Protein AF-A0A962HCJ1-F1 (afdb_monomer_lite)

Foldseek 3Di:
DDDDDDDDDDPDDDDPPPPPPVAQQFLDLLSAAEDDDQWDKDKGKLVVHAADVLADQFVVFFQGSKGKHKYAAQAFFKKKKKFPPWPAQKKKWKWADDDRNDTDTQDIFRDDDPDSITMDIGGDHHRTMMMMMIGHGNRMITMTMMIMHGDHDDPPPDD

Sequence (159 aa):
MTRLIHSLMAVLLMALSGATWAQLANDPFAAAITLSGNATQSTGSNVGATSEPGEPVHAGVGGGASVWWQWTASASLVTTIDTFGSNFDTVLAVYTGNTVNALTTIGSNDDAGSGLQSQVRFTAVAGTTYRIAVDGFAAARGNIVLNLLSADPAPVLSS

Radius of gyration: 22.43 Å; chains: 1; bounding box: 64×91×33 Å

Secondary structure (DSSP, 8-state):
------------------------TTSSGGGPEEE-SSEEEEEEE-TT--PPTT---GGGTB-S--EEEEEE-SSS-EEEEE-TT-SS-EEEEEEE-SSTTS-EEEEEES-BTTBS--EEEEE--TTPEEEEEEEEBTT---EEEEEEEEEPPPP----

Structure (mmCIF, N/CA/C/O backbone):
data_AF-A0A962HCJ1-F1
#
_entry.id   AF-A0A962HCJ1-F1
#
loop_
_atom_site.group_PDB
_atom_site.id
_atom_site.type_symbol
_atom_site.label_atom_id
_atom_site.label_alt_id
_atom_site.label_comp_id
_atom_site.label_asym_id
_atom_site.label_entity_id
_atom_site.label_seq_id
_atom_site.pdbx_PDB_ins_code
_atom_site.Cartn_x
_atom_site.Cartn_y
_atom_site.Cartn_z
_atom_site.occupancy
_atom_site.B_iso_or_equiv
_atom_site.auth_seq_id
_atom_site.auth_comp_id
_atom_site.auth_asym_id
_atom_site.auth_atom_id
_atom_site.pdbx_PDB_model_num
ATOM 1 N N . MET A 1 1 ? 46.458 -58.706 12.440 1.00 39.31 1 MET A N 1
ATOM 2 C CA . MET A 1 1 ? 47.209 -58.628 11.170 1.00 39.31 1 MET A CA 1
ATOM 3 C C . MET A 1 1 ? 46.179 -58.594 10.037 1.00 39.31 1 MET A C 1
ATOM 5 O O . MET A 1 1 ? 45.471 -59.574 9.891 1.00 39.31 1 MET A O 1
ATOM 9 N N . THR A 1 2 ? 45.799 -57.393 9.559 1.00 37.53 2 THR A N 1
ATOM 10 C CA . THR A 1 2 ? 46.115 -56.841 8.202 1.00 37.53 2 THR A CA 1
ATOM 11 C C . THR A 1 2 ? 45.367 -57.597 7.075 1.00 37.53 2 THR A C 1
ATOM 13 O O . THR A 1 2 ? 45.588 -58.790 6.965 1.00 37.53 2 THR A O 1
ATOM 16 N N . ARG A 1 3 ? 44.510 -57.067 6.173 1.00 42.56 3 ARG A N 1
ATOM 17 C CA . ARG A 1 3 ? 44.112 -55.735 5.624 1.00 42.56 3 ARG A CA 1
ATOM 18 C C . ARG A 1 3 ? 42.701 -55.888 4.964 1.00 42.56 3 ARG A C 1
ATOM 20 O O . ARG A 1 3 ? 42.412 -56.984 4.507 1.00 42.56 3 ARG A O 1
ATOM 27 N N . LEU A 1 4 ? 41.736 -54.946 5.025 1.00 41.31 4 LEU A N 1
ATOM 28 C CA . LEU A 1 4 ? 41.415 -53.869 4.037 1.00 41.31 4 LEU A CA 1
ATOM 29 C C . LEU A 1 4 ? 41.668 -54.289 2.566 1.00 41.31 4 LEU A C 1
ATOM 31 O O . LEU A 1 4 ? 42.796 -54.674 2.284 1.00 41.31 4 LEU A O 1
ATOM 35 N N . ILE A 1 5 ? 40.703 -54.272 1.616 1.00 44.12 5 ILE A N 1
ATOM 36 C CA . ILE A 1 5 ? 40.187 -53.057 0.936 1.00 44.12 5 ILE A CA 1
ATOM 37 C C . ILE A 1 5 ? 38.935 -53.240 0.009 1.00 44.12 5 ILE A C 1
ATOM 39 O O . ILE A 1 5 ? 38.911 -54.129 -0.832 1.00 44.12 5 ILE A O 1
ATOM 43 N N . HIS A 1 6 ? 37.998 -52.277 0.143 1.00 38.41 6 HIS A N 1
ATOM 44 C CA . HIS A 1 6 ? 37.112 -51.546 -0.809 1.00 38.41 6 HIS A CA 1
ATOM 45 C C . HIS A 1 6 ? 36.035 -52.203 -1.709 1.00 38.41 6 HIS A C 1
ATOM 47 O O . HIS A 1 6 ? 36.334 -52.827 -2.720 1.00 38.41 6 HIS A O 1
ATOM 53 N N . SER A 1 7 ? 34.780 -51.767 -1.512 1.00 44.78 7 SER A N 1
ATOM 54 C CA . SER A 1 7 ? 33.970 -51.238 -2.622 1.00 44.78 7 SER A CA 1
ATOM 55 C C . SER A 1 7 ? 33.168 -50.020 -2.152 1.00 44.78 7 SER A C 1
ATOM 57 O O . SER A 1 7 ? 32.466 -50.064 -1.144 1.00 44.78 7 SER A O 1
ATOM 59 N N . LEU A 1 8 ? 33.372 -48.913 -2.860 1.00 39.59 8 LEU A N 1
ATOM 60 C CA . LEU A 1 8 ? 32.917 -47.561 -2.574 1.00 39.59 8 LEU A CA 1
ATOM 61 C C . LEU A 1 8 ? 31.814 -47.232 -3.587 1.00 39.59 8 LEU A C 1
ATOM 63 O O . LEU A 1 8 ? 32.098 -47.162 -4.779 1.00 39.59 8 LEU A O 1
ATOM 67 N N . MET A 1 9 ? 30.582 -46.993 -3.142 1.00 40.62 9 MET A N 1
ATOM 68 C CA . MET A 1 9 ? 29.608 -46.248 -3.943 1.00 40.62 9 MET A CA 1
ATOM 69 C C . MET A 1 9 ? 29.199 -45.011 -3.157 1.00 40.62 9 MET A C 1
ATOM 71 O O . MET A 1 9 ? 28.402 -45.065 -2.224 1.00 40.62 9 MET A O 1
ATOM 75 N N . ALA A 1 10 ? 29.825 -43.896 -3.522 1.00 39.84 10 ALA A N 1
ATOM 76 C CA . ALA A 1 10 ? 29.431 -42.569 -3.099 1.00 39.84 10 ALA A CA 1
ATOM 77 C C . ALA A 1 10 ? 28.071 -42.239 -3.730 1.00 39.84 10 ALA A C 1
ATOM 79 O O . ALA A 1 10 ? 27.952 -42.176 -4.953 1.00 39.84 10 ALA A O 1
ATOM 80 N N . VAL A 1 11 ? 27.050 -42.017 -2.905 1.00 46.81 11 VAL A N 1
ATOM 81 C CA . VAL A 1 11 ? 25.821 -41.361 -3.355 1.00 46.81 11 VAL A CA 1
ATOM 82 C C . VAL A 1 11 ? 26.096 -39.863 -3.336 1.00 46.81 11 VAL A C 1
ATOM 84 O O . VAL A 1 11 ? 26.033 -39.208 -2.299 1.00 46.81 11 VAL A O 1
ATOM 87 N N . LEU A 1 12 ? 26.466 -39.337 -4.501 1.00 40.19 12 LEU A N 1
ATOM 88 C CA . LEU A 1 12 ? 26.474 -37.909 -4.780 1.00 40.19 12 LEU A CA 1
ATOM 89 C C . LEU A 1 12 ? 25.029 -37.487 -5.061 1.00 40.19 12 LEU A C 1
ATOM 91 O O . LEU A 1 12 ? 24.541 -37.662 -6.175 1.00 40.19 12 LEU A O 1
ATOM 95 N N . LEU A 1 13 ? 24.346 -36.932 -4.061 1.00 52.59 13 LEU A N 1
ATOM 96 C CA . LEU A 1 13 ? 23.161 -36.117 -4.306 1.00 52.59 13 LEU A CA 1
ATOM 97 C C . LEU A 1 13 ? 23.605 -34.656 -4.248 1.00 52.59 13 LEU A C 1
ATOM 99 O O . LEU A 1 13 ? 24.002 -34.159 -3.195 1.00 52.59 13 LEU A O 1
ATOM 103 N N . MET A 1 14 ? 23.613 -34.007 -5.413 1.00 50.22 14 MET A N 1
ATOM 104 C CA . MET A 1 14 ? 23.882 -32.581 -5.563 1.00 50.22 14 MET A CA 1
ATOM 105 C C . MET A 1 14 ? 22.994 -31.790 -4.601 1.00 50.22 14 MET A C 1
ATOM 107 O O . MET A 1 14 ? 21.770 -31.810 -4.721 1.00 50.22 14 MET A O 1
ATOM 111 N N . ALA A 1 15 ? 23.607 -31.041 -3.687 1.00 50.50 15 ALA A N 1
ATOM 112 C CA . ALA A 1 15 ? 22.953 -29.852 -3.179 1.00 50.50 15 ALA A CA 1
ATOM 113 C C . ALA A 1 15 ? 22.757 -28.932 -4.390 1.00 50.50 15 ALA A C 1
ATOM 115 O O . ALA A 1 15 ? 23.733 -28.430 -4.950 1.00 50.50 15 ALA A O 1
ATOM 116 N N . LEU A 1 16 ? 21.512 -28.741 -4.830 1.00 52.41 16 LEU A N 1
ATOM 117 C CA . LEU A 1 16 ? 21.175 -27.552 -5.599 1.00 52.41 16 LEU A CA 1
ATOM 118 C C . LEU A 1 16 ? 21.486 -26.386 -4.667 1.00 52.41 16 LEU A C 1
ATOM 120 O O . LEU A 1 16 ? 20.736 -26.098 -3.738 1.00 52.41 16 LEU A O 1
ATOM 124 N N . SER A 1 17 ? 22.651 -25.779 -4.863 1.00 55.62 17 SER A N 1
ATOM 125 C CA . SER A 1 17 ? 22.996 -24.498 -4.278 1.00 55.62 17 SER A CA 1
ATOM 126 C C . SER A 1 17 ? 22.001 -23.481 -4.830 1.00 55.62 17 SER A C 1
ATOM 128 O O . SER A 1 17 ? 22.240 -22.865 -5.869 1.00 55.62 17 SER A O 1
ATOM 130 N N . GLY A 1 18 ? 20.845 -23.356 -4.182 1.00 53.06 18 GLY A N 1
ATOM 131 C CA . GLY A 1 18 ? 19.975 -22.214 -4.378 1.00 53.06 18 GLY A CA 1
ATOM 132 C C . GLY A 1 18 ? 20.774 -21.008 -3.925 1.00 53.06 18 GLY A C 1
ATOM 133 O O . GLY A 1 18 ? 21.072 -20.882 -2.740 1.00 53.06 18 GLY A O 1
ATOM 134 N N . ALA A 1 19 ? 21.207 -20.175 -4.867 1.00 47.81 19 ALA A N 1
ATOM 135 C CA . ALA A 1 19 ? 21.733 -18.868 -4.534 1.00 47.81 19 ALA A CA 1
ATOM 136 C C . ALA A 1 19 ? 20.676 -18.180 -3.664 1.00 47.81 19 ALA A C 1
ATOM 138 O O . ALA A 1 19 ? 19.593 -17.859 -4.152 1.00 47.81 19 ALA A O 1
ATOM 139 N N . THR A 1 20 ? 20.953 -17.989 -2.374 1.00 45.62 20 THR A N 1
ATOM 140 C CA . THR A 1 20 ? 20.162 -17.085 -1.545 1.00 45.62 20 THR A CA 1
ATOM 141 C C . THR A 1 20 ? 20.537 -15.680 -1.993 1.00 45.62 20 THR A C 1
ATOM 143 O O . THR A 1 20 ? 21.335 -14.999 -1.347 1.00 45.62 20 THR A O 1
ATOM 146 N N . TRP A 1 21 ? 20.020 -15.258 -3.150 1.00 50.41 21 TRP A N 1
ATOM 147 C CA . TRP A 1 21 ? 19.817 -13.839 -3.397 1.00 50.41 21 TRP A CA 1
ATOM 148 C C . TRP A 1 21 ? 19.131 -13.318 -2.141 1.00 50.41 21 TRP A C 1
ATOM 150 O O . TRP A 1 21 ? 18.166 -13.939 -1.691 1.00 50.41 21 TRP A O 1
ATOM 160 N N . ALA A 1 22 ? 19.694 -12.295 -1.499 1.00 51.22 22 ALA A N 1
ATOM 161 C CA . ALA A 1 22 ? 19.055 -11.699 -0.338 1.00 51.22 22 ALA A CA 1
ATOM 162 C C . ALA A 1 22 ? 17.672 -11.247 -0.804 1.00 51.22 22 ALA A C 1
ATOM 164 O O . ALA A 1 22 ? 17.567 -10.268 -1.541 1.00 51.22 22 ALA A O 1
ATOM 165 N N . GLN A 1 23 ? 16.648 -12.037 -0.475 1.00 60.78 23 GLN A N 1
ATOM 166 C CA . GLN A 1 23 ? 15.282 -11.728 -0.839 1.00 60.78 23 GLN A CA 1
ATOM 167 C C . GLN A 1 23 ? 15.014 -10.328 -0.310 1.00 60.78 23 GLN A C 1
ATOM 169 O O . GLN A 1 23 ? 15.370 -10.017 0.834 1.00 60.78 23 GLN A O 1
ATOM 174 N N . LEU A 1 24 ? 14.488 -9.462 -1.174 1.00 77.62 24 LEU A N 1
ATOM 175 C CA . LEU A 1 24 ? 14.167 -8.104 -0.777 1.00 77.62 24 LEU A CA 1
ATOM 176 C C . LEU A 1 24 ? 13.243 -8.216 0.439 1.00 77.62 24 LEU A C 1
ATOM 178 O O . LEU A 1 24 ? 12.300 -9.003 0.422 1.00 77.62 24 LEU A O 1
ATOM 182 N N . ALA A 1 25 ? 13.580 -7.533 1.536 1.00 86.44 25 ALA A N 1
ATOM 183 C CA . ALA A 1 25 ? 13.044 -7.884 2.855 1.00 86.44 25 ALA A CA 1
ATOM 184 C C . ALA A 1 25 ? 11.508 -7.889 2.911 1.00 86.44 25 ALA A C 1
ATOM 186 O O . ALA A 1 25 ? 10.936 -8.591 3.735 1.00 86.44 25 ALA A O 1
ATOM 187 N N . ASN A 1 26 ? 10.866 -7.126 2.027 1.00 96.06 26 ASN A N 1
ATOM 188 C CA . ASN A 1 26 ? 9.425 -6.995 1.914 1.00 96.06 26 ASN A CA 1
ATOM 189 C C . ASN A 1 26 ? 8.856 -7.397 0.545 1.00 96.06 26 ASN A C 1
ATOM 191 O O . ASN A 1 26 ? 7.757 -6.973 0.206 1.00 96.06 26 ASN A O 1
ATOM 195 N N . ASP A 1 27 ? 9.594 -8.184 -0.236 1.00 96.44 27 ASP A N 1
ATOM 196 C CA . ASP A 1 27 ? 9.098 -8.816 -1.463 1.00 96.44 27 ASP A CA 1
ATOM 197 C C . ASP A 1 27 ? 7.975 -9.828 -1.172 1.00 96.44 27 ASP A C 1
ATOM 199 O O . ASP A 1 27 ? 6.872 -9.629 -1.672 1.00 96.44 27 ASP A O 1
ATOM 203 N N . PRO A 1 28 ? 8.145 -10.829 -0.286 1.00 96.38 28 PRO A N 1
ATOM 204 C CA . PRO A 1 28 ? 7.037 -11.714 0.040 1.00 96.38 28 PRO A CA 1
ATOM 205 C C . PRO A 1 28 ? 6.036 -11.007 0.966 1.00 96.38 28 PRO A C 1
ATOM 207 O O . PRO A 1 28 ? 6.411 -10.420 1.985 1.00 96.38 28 PRO A O 1
ATOM 210 N N . PHE A 1 29 ? 4.743 -11.149 0.680 1.00 98.31 29 PHE A N 1
ATOM 211 C CA . PHE A 1 29 ? 3.601 -10.632 1.439 1.00 98.31 29 PHE A CA 1
ATOM 212 C C . PHE A 1 29 ? 3.708 -10.916 2.941 1.00 98.31 29 PHE A C 1
ATOM 214 O O . PHE A 1 29 ? 3.388 -10.071 3.782 1.00 98.31 29 PHE A O 1
ATOM 221 N N . ALA A 1 30 ? 4.183 -12.113 3.298 1.00 97.00 30 ALA A N 1
ATOM 222 C CA . ALA A 1 30 ? 4.357 -12.531 4.687 1.00 97.00 30 ALA A CA 1
ATOM 223 C C . ALA A 1 30 ? 5.459 -11.752 5.432 1.00 97.00 30 ALA A C 1
ATOM 225 O O . ALA A 1 30 ? 5.440 -11.706 6.662 1.00 97.00 30 ALA A O 1
ATOM 226 N N . ALA A 1 31 ? 6.394 -11.133 4.708 1.00 96.38 31 ALA A N 1
ATOM 227 C CA . ALA A 1 31 ? 7.480 -10.318 5.249 1.00 96.38 31 ALA A CA 1
ATOM 228 C C . ALA A 1 31 ? 7.224 -8.805 5.109 1.00 96.38 31 ALA A C 1
ATOM 230 O O . ALA A 1 31 ? 8.151 -8.004 5.229 1.00 96.38 31 ALA A O 1
ATOM 231 N N . ALA A 1 32 ? 5.969 -8.400 4.878 1.00 98.12 32 ALA A N 1
ATOM 232 C CA . ALA A 1 32 ? 5.583 -6.998 4.771 1.00 98.12 32 ALA A CA 1
ATOM 233 C C . ALA A 1 32 ? 6.156 -6.139 5.917 1.00 98.12 32 ALA A C 1
ATOM 235 O O . ALA A 1 32 ? 5.981 -6.451 7.102 1.00 98.12 32 ALA A O 1
ATOM 236 N N . ILE A 1 33 ? 6.796 -5.014 5.577 1.00 98.25 33 ILE A N 1
ATOM 237 C CA . ILE A 1 33 ? 7.345 -4.088 6.578 1.00 98.25 33 ILE A CA 1
ATOM 238 C C . ILE A 1 33 ? 6.202 -3.475 7.386 1.00 98.25 33 ILE A C 1
ATOM 240 O O . ILE A 1 33 ? 5.227 -2.964 6.837 1.00 98.25 33 ILE A O 1
ATOM 244 N N . THR A 1 34 ? 6.331 -3.488 8.712 1.00 98.38 34 THR A N 1
ATOM 245 C CA . THR A 1 34 ? 5.325 -2.895 9.599 1.00 98.38 34 THR A CA 1
ATOM 246 C C . THR A 1 34 ? 5.534 -1.391 9.731 1.00 98.38 34 THR A C 1
ATOM 248 O O . THR A 1 34 ? 6.557 -0.936 10.238 1.00 98.38 34 THR A O 1
ATOM 251 N N . LEU A 1 35 ? 4.531 -0.619 9.324 1.00 98.50 35 LEU A N 1
ATOM 252 C CA . LEU A 1 35 ? 4.441 0.814 9.568 1.00 98.50 35 LEU A CA 1
ATOM 253 C C . LEU A 1 35 ? 3.824 1.072 10.945 1.00 98.50 35 LEU A C 1
ATOM 255 O O . LEU A 1 35 ? 2.868 0.408 11.345 1.00 98.50 35 LEU A O 1
ATOM 259 N N . SER A 1 36 ? 4.355 2.062 11.661 1.00 96.75 36 SER A N 1
ATOM 260 C CA . SER A 1 36 ? 3.886 2.448 12.997 1.00 96.75 36 SER A CA 1
ATOM 261 C C . SER A 1 36 ? 3.499 3.922 13.049 1.00 96.75 36 SER A C 1
ATOM 263 O O . SER A 1 36 ? 4.126 4.758 12.401 1.00 96.75 36 SER A O 1
ATOM 265 N N . GLY A 1 37 ? 2.494 4.234 13.868 1.00 96.31 37 GLY A N 1
ATOM 266 C CA . GLY A 1 37 ? 1.979 5.590 14.043 1.00 96.31 37 GLY A CA 1
ATOM 267 C C . GLY A 1 37 ? 0.958 6.004 12.982 1.00 96.31 37 GLY A C 1
ATOM 268 O O . GLY A 1 37 ? 0.590 5.234 12.097 1.00 96.31 37 GLY A O 1
ATOM 269 N N . ASN A 1 38 ? 0.480 7.238 13.116 1.00 96.06 38 ASN A N 1
ATOM 270 C CA . ASN A 1 38 ? -0.540 7.834 12.252 1.00 96.06 38 ASN A CA 1
ATOM 271 C C . ASN A 1 38 ? 0.058 8.751 11.173 1.00 96.06 38 ASN A C 1
ATOM 273 O O . ASN A 1 38 ? -0.649 9.185 10.276 1.00 96.06 38 ASN A O 1
ATOM 277 N N . ALA A 1 39 ? 1.351 9.049 11.252 1.00 97.38 39 ALA A N 1
ATOM 278 C CA . ALA A 1 39 ? 2.093 9.765 10.229 1.00 97.38 39 ALA A CA 1
ATOM 279 C C . ALA A 1 39 ? 3.474 9.125 10.135 1.00 97.38 39 ALA A C 1
ATOM 281 O O . ALA A 1 39 ? 4.204 9.094 11.128 1.00 97.38 39 ALA A O 1
ATOM 282 N N . THR A 1 40 ? 3.810 8.558 8.982 1.00 97.81 40 THR A N 1
ATOM 283 C CA . THR A 1 40 ? 5.096 7.887 8.795 1.00 97.81 40 THR A CA 1
ATOM 284 C C . THR A 1 40 ? 5.519 7.897 7.336 1.00 97.81 40 THR A C 1
ATOM 286 O O . THR A 1 40 ? 4.685 7.929 6.431 1.00 97.81 40 THR A O 1
ATOM 289 N N . GLN A 1 41 ? 6.829 7.864 7.131 1.00 98.44 41 GLN A N 1
ATOM 290 C CA . GLN A 1 41 ? 7.450 7.669 5.834 1.00 98.44 41 GLN A CA 1
ATOM 291 C C . GLN A 1 41 ? 8.324 6.421 5.914 1.00 98.44 41 GLN A C 1
ATOM 293 O O . GLN A 1 41 ? 9.069 6.227 6.877 1.00 98.44 41 GLN A O 1
ATOM 298 N N . SER A 1 42 ? 8.235 5.579 4.894 1.00 98.31 42 SER A N 1
ATOM 299 C CA . SER A 1 42 ? 9.077 4.401 4.726 1.00 98.31 42 SER A CA 1
ATOM 300 C C . SER A 1 42 ? 9.690 4.406 3.334 1.00 98.31 42 SER A C 1
ATOM 302 O O . SER A 1 42 ? 9.148 5.005 2.406 1.00 98.31 42 SER A O 1
ATOM 304 N N . THR A 1 43 ? 10.836 3.752 3.190 1.00 97.88 43 THR A N 1
ATOM 305 C CA . THR A 1 43 ? 11.527 3.615 1.911 1.00 97.88 43 THR A CA 1
ATOM 306 C C . THR A 1 43 ? 11.696 2.146 1.555 1.00 97.88 43 THR A C 1
ATOM 308 O O . THR A 1 43 ? 11.681 1.270 2.421 1.00 97.88 43 THR A O 1
ATOM 311 N N . GLY A 1 44 ? 11.849 1.872 0.264 1.00 96.25 44 GLY A N 1
ATOM 312 C CA . GLY A 1 44 ? 12.071 0.528 -0.254 1.00 96.25 44 GLY A CA 1
ATOM 313 C C . GLY A 1 44 ? 12.502 0.555 -1.714 1.00 96.25 44 GLY A C 1
ATOM 314 O O . GLY A 1 44 ? 12.821 1.608 -2.266 1.00 96.25 44 GLY A O 1
ATOM 315 N N . SER A 1 45 ? 12.502 -0.606 -2.352 1.00 97.12 45 SER A N 1
ATOM 316 C CA . SER A 1 45 ? 12.692 -0.735 -3.793 1.00 97.12 45 SER A CA 1
ATOM 317 C C . SER A 1 45 ? 11.991 -1.992 -4.275 1.00 97.12 45 SER A C 1
ATOM 319 O O . SER A 1 45 ? 11.986 -2.987 -3.561 1.00 97.12 45 SER A O 1
ATOM 321 N N . ASN A 1 46 ? 11.439 -1.965 -5.485 1.00 97.31 46 ASN A N 1
ATOM 322 C CA . ASN A 1 46 ? 10.926 -3.163 -6.144 1.00 97.31 46 ASN A CA 1
ATOM 323 C C . ASN A 1 46 ? 11.907 -3.766 -7.169 1.00 97.31 46 ASN A C 1
ATOM 325 O O . ASN A 1 46 ? 11.555 -4.648 -7.957 1.00 97.31 46 ASN A O 1
ATOM 329 N N . VAL A 1 47 ? 13.158 -3.296 -7.196 1.00 96.62 47 VAL A N 1
ATOM 330 C CA . VAL A 1 47 ? 14.183 -3.852 -8.082 1.00 96.62 47 VAL A CA 1
ATOM 331 C C . VAL A 1 47 ? 14.529 -5.268 -7.624 1.00 96.62 47 VAL A C 1
ATOM 333 O O . VAL A 1 47 ? 15.146 -5.459 -6.583 1.00 96.62 47 VAL A O 1
ATOM 336 N N . GLY A 1 48 ? 14.150 -6.260 -8.430 1.00 93.75 48 GLY A N 1
ATOM 337 C CA . GLY A 1 48 ? 14.343 -7.679 -8.116 1.00 93.75 48 GLY A CA 1
ATOM 338 C C . GLY A 1 48 ? 13.193 -8.323 -7.337 1.00 93.75 48 GLY A C 1
ATOM 339 O O . GLY A 1 48 ? 13.295 -9.507 -7.035 1.00 93.75 48 GLY A O 1
ATOM 340 N N . ALA A 1 49 ? 12.121 -7.577 -7.052 1.00 96.19 49 ALA A N 1
ATOM 341 C CA . ALA A 1 49 ? 10.889 -8.126 -6.496 1.00 96.19 49 ALA A CA 1
ATOM 342 C C . ALA A 1 49 ? 10.088 -8.912 -7.548 1.00 96.19 49 ALA A C 1
ATOM 344 O O . ALA A 1 49 ? 10.257 -8.716 -8.761 1.00 96.19 49 ALA A O 1
ATOM 345 N N . THR A 1 50 ? 9.211 -9.790 -7.075 1.00 94.31 50 THR A N 1
ATOM 346 C CA . THR A 1 50 ? 8.399 -10.703 -7.879 1.00 94.31 50 THR A CA 1
ATOM 347 C C . THR A 1 50 ? 6.988 -10.814 -7.324 1.00 94.31 50 THR A C 1
ATOM 349 O O . THR A 1 50 ? 6.805 -10.869 -6.117 1.00 94.31 50 THR A O 1
ATOM 352 N N . SER A 1 51 ? 6.001 -10.933 -8.209 1.00 94.88 51 SER A N 1
ATOM 353 C CA . SER A 1 51 ? 4.638 -11.288 -7.801 1.00 94.88 51 SER A CA 1
ATOM 354 C C . SER A 1 51 ? 4.534 -12.727 -7.290 1.00 94.88 51 SER A C 1
ATOM 356 O O . SER A 1 51 ? 5.159 -13.655 -7.817 1.00 94.88 51 SER A O 1
ATOM 358 N N . GLU A 1 52 ? 3.691 -12.921 -6.282 1.00 97.00 52 GLU A N 1
ATOM 359 C CA . GLU A 1 52 ? 3.390 -14.218 -5.695 1.00 97.00 52 GLU A CA 1
ATOM 360 C C . GLU A 1 52 ? 2.208 -14.919 -6.392 1.00 97.00 52 GLU A C 1
ATOM 362 O O . GLU A 1 52 ? 1.279 -14.283 -6.900 1.00 97.00 52 GLU A O 1
ATOM 367 N N . PRO A 1 53 ? 2.164 -16.264 -6.387 1.00 97.19 53 PRO A N 1
ATOM 368 C CA . PRO A 1 53 ? 1.000 -16.998 -6.867 1.00 97.19 53 PRO A CA 1
ATOM 369 C C . PRO A 1 53 ? -0.294 -16.595 -6.143 1.00 97.19 53 PRO A C 1
ATOM 371 O O . PRO A 1 53 ? -0.433 -16.758 -4.931 1.00 97.19 53 PRO A O 1
ATOM 374 N N . GLY A 1 54 ? -1.278 -16.132 -6.914 1.00 97.19 54 GLY A N 1
ATOM 375 C CA . GLY A 1 54 ? -2.575 -15.688 -6.396 1.00 97.19 54 GLY A CA 1
ATOM 376 C C . GLY A 1 54 ? -2.606 -14.226 -5.953 1.00 97.19 54 GLY A C 1
ATOM 377 O O . GLY A 1 54 ? -3.659 -13.763 -5.522 1.00 97.19 54 GLY A O 1
ATOM 378 N N . GLU A 1 55 ? -1.499 -13.500 -6.088 1.00 98.25 55 GLU A N 1
ATOM 379 C CA . GLU A 1 55 ? -1.475 -12.060 -5.883 1.00 98.25 55 GLU A CA 1
ATOM 380 C C . GLU A 1 55 ? -2.379 -11.325 -6.886 1.00 98.25 55 GLU A C 1
ATOM 382 O O . GLU A 1 55 ? -2.359 -11.639 -8.082 1.00 98.25 55 GLU A O 1
ATOM 387 N N . PRO A 1 56 ? -3.204 -10.359 -6.432 1.00 97.94 56 PRO A N 1
ATOM 388 C CA . PRO A 1 56 ? -4.005 -9.557 -7.341 1.00 97.94 56 PRO A CA 1
ATOM 389 C C . PRO A 1 56 ? -3.123 -8.700 -8.248 1.00 97.94 56 PRO A C 1
ATOM 391 O O . PRO A 1 56 ? -2.160 -8.093 -7.791 1.00 97.94 56 PRO A O 1
ATOM 394 N N . VAL A 1 57 ? -3.528 -8.531 -9.506 1.00 97.62 57 VAL A N 1
ATOM 395 C CA . VAL A 1 57 ? -2.940 -7.499 -10.370 1.00 97.62 57 VAL A CA 1
ATOM 396 C C . VAL A 1 57 ? -3.355 -6.127 -9.827 1.00 97.62 57 VAL A C 1
ATOM 398 O O . VAL A 1 57 ? -4.511 -5.718 -9.970 1.00 97.62 57 VAL A O 1
ATOM 401 N N . HIS A 1 58 ? -2.429 -5.429 -9.165 1.00 98.06 58 HIS A N 1
ATOM 402 C CA . HIS A 1 58 ? -2.703 -4.160 -8.484 1.00 98.06 58 HIS A CA 1
ATOM 403 C C . HIS A 1 58 ? -3.272 -3.118 -9.448 1.00 98.06 58 HIS A C 1
ATOM 405 O O . HIS A 1 58 ? -2.743 -2.932 -10.542 1.00 98.06 58 HIS A O 1
ATOM 411 N N . ALA A 1 59 ? -4.385 -2.480 -9.064 1.00 97.44 59 ALA A N 1
ATOM 412 C CA . ALA A 1 59 ? -5.143 -1.540 -9.902 1.00 97.44 59 ALA A CA 1
ATOM 413 C C . ALA A 1 59 ? -5.507 -2.063 -11.317 1.00 97.44 59 ALA A C 1
ATOM 415 O O . ALA A 1 59 ? -5.900 -1.287 -12.180 1.00 97.44 59 ALA A O 1
ATOM 416 N N . GLY A 1 60 ? -5.381 -3.371 -11.579 1.00 97.19 60 GLY A N 1
ATOM 417 C CA . GLY A 1 60 ? -5.516 -3.959 -12.915 1.00 97.19 60 GLY A CA 1
ATOM 418 C C . GLY A 1 60 ? -4.343 -3.692 -13.871 1.00 97.19 60 GLY A C 1
ATOM 419 O O . GLY A 1 60 ? -4.390 -4.172 -15.001 1.00 97.19 60 GLY A O 1
ATOM 420 N N . VAL A 1 61 ? -3.303 -2.970 -13.436 1.00 97.25 61 VAL A N 1
ATOM 421 C CA . VAL A 1 61 ? -2.183 -2.510 -14.285 1.00 97.25 61 VAL A CA 1
ATOM 422 C C . VAL A 1 61 ? -0.784 -2.785 -13.705 1.00 97.25 61 VAL A C 1
ATOM 424 O O . VAL A 1 61 ? 0.217 -2.461 -14.344 1.00 97.25 61 VAL A O 1
ATOM 427 N N . GLY A 1 62 ? -0.699 -3.395 -12.517 1.00 94.44 62 GLY A N 1
ATOM 428 C CA . GLY A 1 62 ? 0.561 -3.759 -11.861 1.00 94.44 62 GLY A CA 1
ATOM 429 C C . GLY A 1 62 ? 1.465 -4.658 -12.716 1.00 94.44 62 GLY A C 1
ATOM 430 O O . GLY A 1 62 ? 1.005 -5.594 -13.372 1.00 94.44 62 GLY A O 1
ATOM 431 N N . GLY A 1 63 ? 2.762 -4.346 -12.716 1.00 92.81 63 GLY A N 1
ATOM 432 C CA . GLY A 1 63 ? 3.803 -4.971 -13.528 1.00 92.81 63 GLY A CA 1
ATOM 433 C C . GLY A 1 63 ? 4.431 -6.241 -12.952 1.00 92.81 63 GLY A C 1
ATOM 434 O O . GLY A 1 63 ? 5.333 -6.797 -13.585 1.00 92.81 63 GLY A O 1
ATOM 435 N N . GLY A 1 64 ? 3.983 -6.704 -11.783 1.00 95.56 64 GLY A N 1
ATOM 436 C CA . GLY A 1 64 ? 4.392 -7.978 -11.193 1.00 95.56 64 GLY A CA 1
ATOM 437 C C . GLY A 1 64 ? 5.723 -7.933 -10.442 1.00 95.56 64 GLY A C 1
ATOM 438 O O . GLY A 1 64 ? 6.379 -8.970 -10.313 1.00 95.56 64 GLY A O 1
ATOM 439 N N . ALA A 1 65 ? 6.131 -6.750 -9.979 1.00 96.88 65 ALA A N 1
ATOM 440 C CA . ALA A 1 65 ? 7.258 -6.535 -9.079 1.00 96.88 65 ALA A CA 1
ATOM 441 C C . ALA A 1 65 ? 6.763 -5.729 -7.871 1.00 96.88 65 ALA A C 1
ATOM 443 O O . ALA A 1 65 ? 7.149 -4.580 -7.664 1.00 96.88 65 ALA A O 1
ATOM 444 N N . SER A 1 66 ? 5.843 -6.313 -7.117 1.00 97.81 66 SER A N 1
ATOM 445 C CA . SER A 1 66 ? 5.261 -5.716 -5.924 1.00 97.81 66 SER A CA 1
ATOM 446 C C . SER A 1 66 ? 6.145 -5.941 -4.701 1.00 97.81 66 SER A C 1
ATOM 448 O O . SER A 1 66 ? 6.859 -6.931 -4.580 1.00 97.81 66 SER A O 1
ATOM 450 N N . VAL A 1 67 ? 6.095 -4.991 -3.775 1.00 98.50 67 VAL A N 1
ATOM 451 C CA . VAL A 1 67 ? 6.627 -5.136 -2.419 1.00 98.50 67 VAL A CA 1
ATOM 452 C C . VAL A 1 67 ? 5.598 -4.634 -1.411 1.00 98.50 67 VAL A C 1
ATOM 454 O O . VAL A 1 67 ? 4.741 -3.802 -1.729 1.00 98.50 67 VAL A O 1
ATOM 457 N N . TRP A 1 68 ? 5.681 -5.136 -0.182 1.00 98.75 68 TRP A N 1
ATOM 458 C CA . TRP A 1 68 ? 4.588 -5.071 0.778 1.00 98.75 68 TRP A CA 1
ATOM 459 C C . TRP A 1 68 ? 4.922 -4.297 2.055 1.00 98.75 68 TRP A C 1
ATOM 461 O O . TRP A 1 68 ? 5.986 -4.425 2.662 1.00 98.75 68 TRP A O 1
ATOM 471 N N . TRP A 1 69 ? 3.943 -3.540 2.532 1.00 98.81 69 TRP A N 1
ATOM 472 C CA . TRP A 1 69 ? 3.883 -2.998 3.884 1.00 98.81 69 TRP A CA 1
ATOM 473 C C . TRP A 1 69 ? 2.594 -3.445 4.566 1.00 98.81 69 TRP A C 1
ATOM 475 O O . TRP A 1 69 ? 1.609 -3.816 3.925 1.00 98.81 69 TRP A O 1
ATOM 485 N N . GLN A 1 70 ? 2.596 -3.395 5.891 1.00 98.81 70 GLN A N 1
ATOM 486 C CA . GLN A 1 70 ? 1.396 -3.556 6.696 1.00 98.81 70 GLN A CA 1
ATOM 487 C C . GLN A 1 70 ? 1.285 -2.434 7.720 1.00 98.81 70 GLN A C 1
ATOM 489 O O . GLN A 1 70 ? 2.283 -1.972 8.273 1.00 98.81 70 GLN A O 1
ATOM 494 N N . TRP A 1 71 ? 0.060 -2.010 8.000 1.00 98.88 71 TRP A N 1
ATOM 495 C CA . TRP A 1 71 ? -0.222 -0.969 8.980 1.00 98.88 71 TRP A CA 1
ATOM 496 C C . TRP A 1 71 ? -1.520 -1.278 9.713 1.00 98.88 71 TRP A C 1
ATOM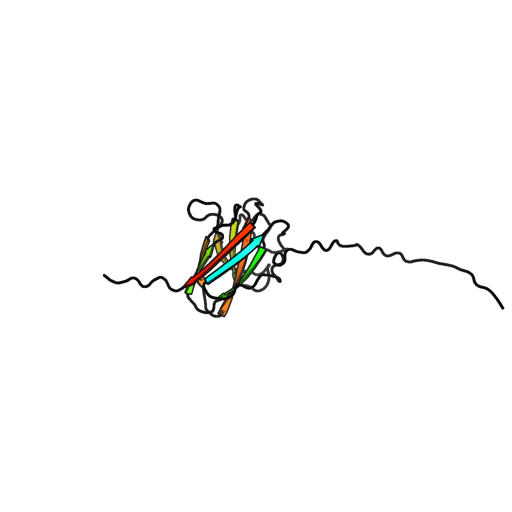 498 O O . TRP A 1 71 ? -2.536 -1.552 9.079 1.00 98.88 71 TRP A O 1
ATOM 508 N N . THR A 1 72 ? -1.504 -1.209 11.042 1.00 98.75 72 THR A N 1
ATOM 509 C CA . THR A 1 72 ? -2.718 -1.348 11.853 1.00 98.75 72 THR A CA 1
ATOM 510 C C . THR A 1 72 ? -3.186 0.027 12.297 1.00 98.75 72 THR A C 1
ATOM 512 O O . THR A 1 72 ? -2.470 0.731 13.010 1.00 98.75 72 THR A O 1
ATOM 515 N N . ALA A 1 73 ? -4.402 0.397 11.901 1.00 98.38 73 ALA A N 1
ATOM 516 C CA . ALA A 1 73 ? -4.971 1.688 12.254 1.00 98.38 73 ALA A CA 1
ATOM 517 C C . ALA A 1 73 ? -5.226 1.780 13.764 1.00 98.38 73 ALA A C 1
ATOM 519 O O . ALA A 1 73 ? -5.950 0.963 14.332 1.00 98.38 73 ALA A O 1
ATOM 520 N N . SER A 1 74 ? -4.665 2.795 14.422 1.00 97.50 74 SER A N 1
ATOM 521 C CA . SER A 1 74 ? -4.903 3.033 15.855 1.00 97.50 74 SER A CA 1
ATOM 522 C C . SER A 1 74 ? -6.280 3.650 16.139 1.00 97.50 74 SER A C 1
ATOM 524 O O . SER A 1 74 ? -6.822 3.484 17.229 1.00 97.50 74 SER A O 1
ATOM 526 N N . ALA A 1 75 ? -6.856 4.332 15.148 1.00 96.75 75 ALA A N 1
ATOM 527 C CA . ALA A 1 75 ? -8.139 5.017 15.218 1.00 96.75 75 ALA A CA 1
ATOM 528 C C . ALA A 1 75 ? -8.839 4.983 13.851 1.00 96.75 75 ALA A C 1
ATOM 530 O O . ALA A 1 75 ? -8.193 4.784 12.819 1.00 96.75 75 ALA A O 1
ATOM 531 N N . SER A 1 76 ? -10.158 5.190 13.850 1.00 97.38 76 SER A N 1
ATOM 532 C CA . SER A 1 76 ? -10.942 5.294 12.620 1.00 97.38 76 SER A CA 1
ATOM 533 C C . SER A 1 76 ? -10.857 6.717 12.073 1.00 97.38 76 SER A C 1
ATOM 535 O O . SER A 1 76 ? -11.579 7.594 12.538 1.00 97.38 76 SER A O 1
ATOM 537 N N . LEU A 1 77 ? -9.948 6.949 11.128 1.00 96.88 77 LEU A N 1
ATOM 538 C CA . LEU A 1 77 ? -9.618 8.271 10.592 1.00 96.88 77 LEU A CA 1
ATOM 539 C C . LEU A 1 77 ? -9.569 8.234 9.067 1.00 96.88 77 LEU A C 1
ATOM 541 O O . LEU A 1 77 ? -9.440 7.170 8.456 1.00 96.88 77 LEU A O 1
ATOM 545 N N . VAL A 1 78 ? -9.616 9.407 8.441 1.00 97.69 78 VAL A N 1
ATOM 546 C CA . VAL A 1 78 ? -9.303 9.506 7.017 1.00 97.69 78 VAL A CA 1
ATOM 547 C C . VAL A 1 78 ? -7.805 9.268 6.840 1.00 97.69 78 VAL A C 1
ATOM 549 O O . VAL A 1 78 ? -6.968 9.993 7.375 1.00 97.69 78 VAL A O 1
ATOM 552 N N . THR A 1 79 ? -7.468 8.233 6.083 1.00 98.44 79 THR A N 1
ATOM 553 C CA . THR A 1 79 ? -6.100 7.827 5.784 1.00 98.44 79 THR A CA 1
ATOM 554 C C . THR A 1 79 ? -5.793 8.100 4.321 1.00 98.44 79 THR A C 1
ATOM 556 O O . THR A 1 79 ? -6.559 7.739 3.430 1.00 98.44 79 THR A O 1
ATOM 559 N N . THR A 1 80 ? -4.665 8.756 4.080 1.00 98.56 80 THR A N 1
ATOM 560 C CA . THR A 1 80 ? -4.055 8.929 2.763 1.00 98.56 80 THR A CA 1
ATOM 561 C C . THR A 1 80 ? -2.726 8.189 2.759 1.00 98.56 80 THR A C 1
ATOM 563 O O . THR A 1 80 ? -1.927 8.343 3.684 1.00 98.56 80 THR A O 1
ATOM 566 N N . ILE A 1 81 ? -2.518 7.373 1.734 1.00 98.81 81 ILE A N 1
ATOM 567 C CA . ILE A 1 81 ? -1.251 6.708 1.451 1.00 98.81 81 ILE A CA 1
ATOM 568 C C . ILE A 1 81 ? -0.850 7.115 0.041 1.00 98.81 81 ILE A C 1
ATOM 570 O O . ILE A 1 81 ? -1.675 7.045 -0.870 1.00 98.81 81 ILE A O 1
ATOM 574 N N . ASP A 1 82 ? 0.389 7.545 -0.141 1.00 98.81 82 ASP A N 1
ATOM 575 C CA . ASP A 1 82 ? 0.919 7.920 -1.447 1.00 98.81 82 ASP A CA 1
ATOM 576 C C . ASP A 1 82 ? 2.364 7.466 -1.620 1.00 98.81 82 ASP A C 1
ATOM 578 O O . ASP A 1 82 ? 3.055 7.127 -0.655 1.00 98.81 82 ASP A O 1
ATOM 582 N N . THR A 1 83 ? 2.803 7.456 -2.873 1.00 98.81 83 THR A N 1
ATOM 583 C CA . THR A 1 83 ? 4.170 7.107 -3.256 1.00 98.81 83 THR A CA 1
ATOM 584 C C . THR A 1 83 ? 4.984 8.323 -3.713 1.00 98.81 83 THR A C 1
ATOM 586 O O . THR A 1 83 ? 6.004 8.173 -4.399 1.00 98.81 83 THR A O 1
ATOM 589 N N . PHE A 1 84 ? 4.559 9.546 -3.363 1.00 98.62 84 PHE A N 1
ATOM 590 C CA . PHE A 1 84 ? 5.237 10.766 -3.800 1.00 98.62 84 PHE A CA 1
ATOM 591 C C . PHE A 1 84 ? 6.683 10.808 -3.293 1.00 98.62 84 PHE A C 1
ATOM 593 O O . PHE A 1 84 ? 6.970 10.602 -2.113 1.00 98.62 84 PHE A O 1
ATOM 600 N N . GLY A 1 85 ? 7.604 11.097 -4.217 1.00 98.06 85 GLY A N 1
ATOM 601 C CA . GLY A 1 85 ? 9.050 11.015 -3.995 1.00 98.06 85 GLY A CA 1
ATOM 602 C C . GLY A 1 85 ? 9.698 9.745 -4.557 1.00 98.06 85 GLY A C 1
ATOM 603 O O . GLY A 1 85 ? 10.924 9.690 -4.644 1.00 98.06 85 GLY A O 1
ATOM 604 N N . SER A 1 86 ? 8.906 8.756 -4.986 1.00 98.56 86 SER A N 1
ATOM 605 C CA . SER A 1 86 ? 9.405 7.614 -5.764 1.00 98.56 86 SER A CA 1
ATOM 606 C C . SER A 1 86 ? 9.911 8.070 -7.136 1.00 98.56 86 SER A C 1
ATOM 608 O O . SER A 1 86 ? 9.417 9.044 -7.701 1.00 98.56 86 SER A O 1
ATOM 610 N N . ASN A 1 87 ? 10.908 7.374 -7.684 1.00 98.31 87 ASN A N 1
ATOM 611 C CA . ASN A 1 87 ? 11.581 7.777 -8.929 1.00 98.31 87 ASN A CA 1
ATOM 612 C C . ASN A 1 87 ? 11.133 6.988 -10.171 1.00 98.31 87 ASN A C 1
ATOM 614 O O . ASN A 1 87 ? 11.849 6.960 -11.173 1.00 98.31 87 ASN A O 1
ATOM 618 N N . PHE A 1 88 ? 9.981 6.330 -10.093 1.00 98.50 88 PHE A N 1
ATOM 619 C CA . PHE A 1 88 ? 9.405 5.525 -11.161 1.00 98.50 88 PHE A CA 1
ATOM 620 C C . PHE A 1 88 ? 7.880 5.671 -11.172 1.00 98.50 88 PHE A C 1
ATOM 622 O O . PHE A 1 88 ? 7.306 6.342 -10.309 1.00 98.50 88 PHE A O 1
ATOM 629 N N . ASP A 1 89 ? 7.269 5.070 -12.186 1.00 98.50 89 ASP A N 1
ATOM 630 C CA . ASP A 1 89 ? 5.825 4.981 -12.369 1.00 98.50 89 ASP A CA 1
ATOM 631 C C . ASP A 1 89 ? 5.257 3.891 -11.450 1.00 98.50 89 ASP A C 1
ATOM 633 O O . ASP A 1 89 ? 5.516 2.699 -11.656 1.00 98.50 89 ASP A O 1
ATOM 637 N N . THR A 1 90 ? 4.604 4.303 -10.364 1.00 98.75 90 THR A N 1
ATOM 638 C CA . THR A 1 90 ? 4.177 3.391 -9.298 1.00 98.75 90 THR A CA 1
ATOM 639 C C . THR A 1 90 ? 2.745 2.928 -9.500 1.00 98.75 90 THR A C 1
ATOM 641 O O . THR A 1 90 ? 1.919 3.651 -10.032 1.00 98.75 90 THR A O 1
ATOM 644 N N . VAL A 1 91 ? 2.415 1.763 -8.955 1.00 98.88 91 VAL A N 1
ATOM 645 C CA . VAL A 1 91 ? 1.031 1.335 -8.742 1.00 98.88 91 VAL A CA 1
ATOM 646 C C . VAL A 1 91 ? 0.858 1.025 -7.263 1.00 98.88 91 VAL A C 1
ATOM 648 O O . VAL A 1 91 ? 1.600 0.222 -6.702 1.00 98.88 91 VAL A O 1
ATOM 651 N N . LEU A 1 92 ? -0.124 1.652 -6.620 1.00 98.94 92 LEU A N 1
ATOM 652 C CA . LEU A 1 92 ? -0.426 1.494 -5.200 1.00 98.94 92 LEU A CA 1
AT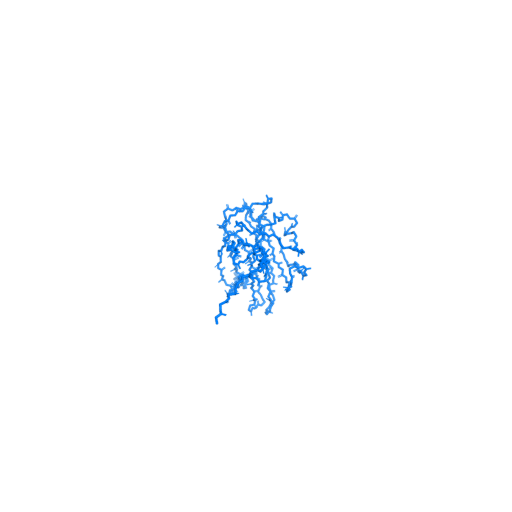OM 653 C C . LEU A 1 92 ? -1.763 0.779 -5.015 1.00 98.94 92 LEU A C 1
ATOM 655 O O . LEU A 1 92 ? -2.781 1.178 -5.579 1.00 98.94 92 LEU A O 1
ATOM 659 N N . ALA A 1 93 ? -1.794 -0.234 -4.154 1.00 98.88 93 ALA A N 1
ATOM 660 C CA . ALA A 1 93 ? -3.033 -0.881 -3.741 1.00 98.88 93 ALA A CA 1
ATOM 661 C C . ALA A 1 93 ? -3.065 -1.133 -2.230 1.00 98.88 93 ALA A C 1
ATOM 663 O O . ALA A 1 93 ? -2.083 -1.558 -1.626 1.00 98.88 93 ALA A O 1
ATOM 664 N N . VAL A 1 94 ? -4.223 -0.881 -1.625 1.00 98.94 94 VAL A N 1
ATOM 665 C CA . VAL A 1 94 ? -4.497 -1.079 -0.202 1.00 98.94 94 VAL A CA 1
ATOM 666 C C . VAL A 1 94 ? -5.568 -2.151 -0.057 1.00 98.94 94 VAL A C 1
ATOM 668 O O . VAL A 1 94 ? -6.637 -2.064 -0.665 1.00 98.94 94 VAL A O 1
ATOM 671 N N . TYR A 1 95 ? -5.299 -3.139 0.786 1.00 98.94 95 TYR A N 1
ATOM 672 C CA . TYR A 1 95 ? -6.160 -4.290 1.020 1.00 98.94 95 TYR A CA 1
ATOM 673 C C . TYR A 1 95 ? -6.398 -4.539 2.507 1.00 98.94 95 TYR A C 1
ATOM 675 O 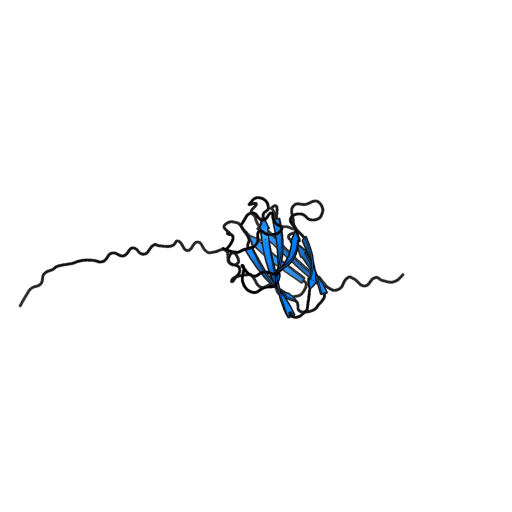O . TYR A 1 95 ? -5.634 -4.108 3.369 1.00 98.94 95 TYR A O 1
ATOM 683 N N . THR A 1 96 ? -7.425 -5.330 2.794 1.00 98.81 96 THR A N 1
ATOM 684 C CA . THR A 1 96 ? -7.525 -6.134 4.019 1.00 98.81 96 THR A CA 1
ATOM 685 C C . THR A 1 96 ? -7.401 -7.616 3.666 1.00 98.81 96 THR A C 1
ATOM 687 O O . THR A 1 96 ? -7.601 -8.003 2.515 1.00 98.81 96 THR A O 1
ATOM 690 N N . GLY A 1 97 ? -7.053 -8.448 4.649 1.00 98.31 97 GLY A N 1
ATOM 691 C CA . GLY A 1 97 ? -6.845 -9.886 4.468 1.00 98.31 97 GLY A CA 1
ATOM 692 C C . GLY A 1 97 ? -5.482 -10.356 4.981 1.00 98.31 97 GLY A C 1
ATOM 693 O O . GLY A 1 97 ? -4.566 -9.564 5.219 1.00 98.31 97 GLY A O 1
ATOM 694 N N . ASN A 1 98 ? -5.367 -11.670 5.179 1.00 97.38 98 ASN A N 1
ATOM 695 C CA . ASN A 1 98 ? -4.221 -12.294 5.852 1.00 97.38 98 ASN A CA 1
ATOM 696 C C . ASN A 1 98 ? -3.404 -13.226 4.952 1.00 97.38 98 ASN A C 1
ATOM 698 O O . ASN A 1 98 ? -2.355 -13.696 5.383 1.00 97.38 98 ASN A O 1
ATOM 702 N N . THR A 1 99 ? -3.861 -13.492 3.729 1.00 97.50 99 THR A N 1
ATOM 703 C CA . THR A 1 99 ? -3.133 -14.279 2.730 1.00 97.50 99 THR A CA 1
ATOM 704 C C . THR A 1 99 ? -3.222 -13.582 1.378 1.00 97.50 99 THR A C 1
ATOM 706 O O . THR A 1 99 ? -4.261 -13.014 1.042 1.00 97.50 99 THR A O 1
ATOM 709 N N . VAL A 1 100 ? -2.133 -13.626 0.607 1.00 98.25 100 VAL A N 1
ATOM 710 C CA . VAL A 1 100 ? -1.989 -12.884 -0.659 1.00 98.25 100 VAL A CA 1
ATOM 711 C C . VAL A 1 100 ? -3.072 -13.240 -1.690 1.00 98.25 100 VAL A C 1
ATOM 713 O O . VAL A 1 100 ? -3.537 -12.382 -2.430 1.00 98.25 100 VAL A O 1
ATOM 716 N N . ASN A 1 101 ? -3.567 -14.480 -1.653 1.00 98.00 101 ASN A N 1
ATOM 717 C CA . ASN A 1 101 ? -4.618 -15.005 -2.527 1.00 98.00 101 ASN A CA 1
ATOM 718 C C . ASN A 1 101 ? -6.058 -14.802 -2.015 1.00 98.00 101 ASN A C 1
ATOM 720 O O . ASN A 1 101 ? -6.996 -15.333 -2.610 1.00 98.00 101 ASN A O 1
ATOM 724 N N . ALA A 1 102 ? -6.248 -14.091 -0.901 1.00 97.94 102 ALA A N 1
ATOM 725 C CA . ALA A 1 102 ? -7.560 -13.831 -0.304 1.00 97.94 102 ALA A CA 1
ATOM 726 C C . ALA A 1 102 ? -7.644 -12.400 0.251 1.00 97.94 102 ALA A C 1
ATOM 728 O O . ALA A 1 102 ? -8.008 -12.171 1.409 1.00 97.94 102 ALA A O 1
ATOM 729 N N . LEU A 1 103 ? -7.269 -11.430 -0.584 1.00 98.56 103 LEU A N 1
ATOM 730 C CA . LEU A 1 103 ? -7.296 -10.010 -0.253 1.00 98.56 103 LEU A CA 1
ATOM 731 C C . LEU A 1 103 ? -8.603 -9.347 -0.697 1.00 98.56 103 LEU A C 1
ATOM 733 O O . LEU A 1 103 ? -9.149 -9.647 -1.756 1.00 98.56 103 LEU A O 1
ATOM 737 N N . THR A 1 104 ? -9.086 -8.407 0.113 1.00 98.75 104 THR A N 1
ATOM 738 C CA . THR A 1 104 ? -10.202 -7.514 -0.225 1.00 98.75 104 THR A CA 1
ATOM 739 C C . THR A 1 104 ? -9.669 -6.108 -0.455 1.00 98.75 104 THR A C 1
ATOM 741 O O . THR A 1 104 ? -9.088 -5.511 0.453 1.00 98.75 104 THR A O 1
ATOM 744 N N . THR A 1 105 ? -9.869 -5.577 -1.660 1.00 98.75 105 THR A N 1
ATOM 745 C CA . THR A 1 105 ? -9.422 -4.234 -2.053 1.00 98.75 105 THR A CA 1
ATOM 746 C C . THR A 1 105 ? -10.181 -3.152 -1.294 1.00 98.75 105 THR A C 1
ATOM 748 O O . THR A 1 105 ? -11.409 -3.129 -1.299 1.00 98.75 105 THR A O 1
ATOM 751 N N . ILE A 1 106 ? -9.440 -2.237 -0.673 1.00 98.81 106 ILE A N 1
ATOM 752 C CA . ILE A 1 106 ? -9.961 -1.019 -0.041 1.00 98.81 106 ILE A CA 1
ATOM 753 C C . ILE A 1 106 ? -9.861 0.164 -1.006 1.00 98.81 106 ILE A C 1
ATOM 755 O O . ILE A 1 106 ? -10.782 0.969 -1.103 1.00 98.81 106 ILE A O 1
ATOM 759 N N . GLY A 1 107 ? -8.759 0.246 -1.748 1.00 98.69 107 GLY A N 1
ATOM 760 C CA . GLY A 1 107 ? -8.553 1.231 -2.800 1.00 98.69 107 GLY A CA 1
ATOM 761 C C . GLY A 1 107 ? -7.243 0.975 -3.531 1.00 98.69 107 GLY A C 1
ATOM 762 O O . GLY A 1 107 ? -6.334 0.351 -2.986 1.00 98.69 107 GLY A O 1
ATOM 763 N N . SER A 1 108 ? -7.143 1.441 -4.767 1.00 98.75 108 SER A N 1
ATOM 764 C CA . SER A 1 108 ? -5.936 1.316 -5.581 1.00 98.75 108 SER A CA 1
ATOM 765 C C . SER A 1 108 ? -5.854 2.454 -6.584 1.00 98.75 108 SER A C 1
ATOM 767 O O . SER A 1 108 ? -6.891 2.992 -6.970 1.00 98.75 108 SER A O 1
ATOM 769 N N . ASN A 1 109 ? -4.643 2.800 -6.997 1.00 98.50 109 ASN A N 1
ATOM 770 C CA . ASN A 1 109 ? -4.383 3.854 -7.963 1.00 98.50 109 ASN A CA 1
ATOM 771 C C . ASN A 1 109 ? -3.017 3.640 -8.633 1.00 98.50 109 ASN A C 1
ATOM 773 O O . ASN A 1 109 ? -2.107 3.127 -7.984 1.00 98.50 109 ASN A O 1
ATOM 777 N N . ASP A 1 110 ? -2.873 4.047 -9.886 1.00 97.62 110 ASP A N 1
ATOM 778 C CA . ASP A 1 110 ? -1.613 4.136 -10.630 1.00 97.62 110 ASP A CA 1
ATOM 779 C C . ASP A 1 110 ? -1.105 5.586 -10.649 1.00 97.62 110 ASP A C 1
ATOM 781 O O . ASP A 1 110 ? -0.045 5.861 -10.093 1.00 97.62 110 ASP A O 1
ATOM 785 N N . ASP A 1 111 ? -1.928 6.544 -11.076 1.00 97.19 111 ASP A N 1
ATOM 786 C CA . ASP A 1 111 ? -1.508 7.943 -11.222 1.00 97.19 111 ASP A CA 1
ATOM 787 C C . ASP A 1 111 ? -2.270 8.913 -10.307 1.00 97.19 111 ASP A C 1
ATOM 789 O O . ASP A 1 111 ? -3.493 8.868 -10.151 1.00 97.19 111 ASP A O 1
ATOM 793 N N . ALA A 1 112 ? -1.559 9.866 -9.702 1.00 96.06 112 ALA A N 1
ATOM 794 C CA . ALA A 1 112 ? -2.148 10.923 -8.886 1.00 96.06 112 ALA A CA 1
ATOM 795 C C . ALA A 1 112 ? -1.595 12.314 -9.222 1.00 96.06 112 ALA A C 1
ATOM 797 O O . ALA A 1 112 ? -0.397 12.534 -9.420 1.00 96.06 112 ALA A O 1
ATOM 798 N N . GLY A 1 113 ? -2.492 13.304 -9.213 1.00 90.25 113 GLY A N 1
ATOM 799 C CA . GLY A 1 113 ? -2.153 14.683 -9.556 1.00 90.25 113 GLY A CA 1
ATOM 800 C C . GLY A 1 113 ? -1.750 14.807 -11.026 1.00 90.25 113 GLY A C 1
ATOM 801 O O . GLY A 1 113 ? -2.537 14.489 -11.911 1.00 90.25 113 GLY A O 1
ATOM 802 N N . SER A 1 114 ? -0.541 15.310 -11.280 1.00 88.81 114 SER A N 1
ATOM 803 C CA . SER A 1 114 ? 0.040 15.446 -12.624 1.00 88.81 114 SER A CA 1
ATOM 804 C C . SER A 1 114 ? 1.299 14.591 -12.820 1.00 88.81 114 SER A C 1
ATOM 806 O O . SER A 1 114 ? 2.095 14.887 -13.710 1.00 88.81 114 SER A O 1
ATOM 808 N N . GLY A 1 115 ? 1.542 13.622 -11.932 1.00 95.06 115 GLY A N 1
ATOM 809 C CA . GLY A 1 115 ? 2.726 12.763 -11.941 1.00 95.06 115 GLY A CA 1
ATOM 810 C C . GLY A 1 115 ? 2.370 11.284 -12.079 1.00 95.06 115 GLY A C 1
ATOM 811 O O . GLY A 1 115 ? 1.198 10.933 -12.113 1.00 95.06 115 GLY A O 1
ATOM 812 N N . LEU A 1 116 ? 3.410 10.449 -12.113 1.00 97.56 116 LEU A N 1
ATOM 813 C CA . LEU A 1 116 ? 3.327 8.984 -12.247 1.00 97.56 116 LEU A CA 1
ATOM 814 C C . LEU A 1 116 ? 3.396 8.264 -10.889 1.00 97.56 116 LEU A C 1
ATOM 816 O O . LEU A 1 116 ? 3.825 7.121 -10.774 1.00 97.56 116 LEU A O 1
ATOM 820 N N . GLN A 1 117 ? 3.143 8.998 -9.807 1.00 98.44 117 GLN A N 1
ATOM 821 C CA . GLN A 1 117 ? 3.099 8.431 -8.466 1.00 98.44 117 GLN A CA 1
ATOM 822 C C . GLN A 1 117 ? 1.648 8.318 -8.042 1.00 98.44 117 GLN A C 1
ATOM 824 O O . GLN A 1 117 ? 0.824 9.171 -8.367 1.00 98.44 117 GLN A O 1
ATOM 829 N N . SER A 1 118 ? 1.360 7.291 -7.264 1.00 98.69 118 SER A N 1
ATOM 830 C CA . SER A 1 118 ? 0.012 6.909 -6.893 1.00 98.69 118 SER A CA 1
ATOM 831 C C . SER A 1 118 ? -0.391 7.486 -5.542 1.00 98.69 118 SER A C 1
ATOM 833 O O . SER A 1 118 ? 0.431 7.734 -4.658 1.00 98.69 118 SER A O 1
ATOM 835 N N . GLN A 1 119 ? -1.699 7.611 -5.341 1.00 98.75 119 GLN A N 1
ATOM 836 C CA . GLN A 1 119 ? -2.291 7.951 -4.051 1.00 98.75 119 GLN A CA 1
ATOM 837 C C . GLN A 1 119 ? -3.612 7.212 -3.856 1.00 98.75 119 GLN A C 1
ATOM 839 O O . GLN A 1 119 ? -4.443 7.173 -4.761 1.00 98.75 119 GLN A O 1
ATOM 844 N N . VAL A 1 120 ? -3.832 6.692 -2.650 1.00 98.69 120 VAL A N 1
ATOM 845 C CA . VAL A 1 120 ? -5.096 6.109 -2.197 1.00 98.69 120 VAL A CA 1
ATOM 846 C C . VAL A 1 120 ? -5.561 6.845 -0.943 1.00 98.69 120 VAL A C 1
ATOM 848 O O . VAL A 1 120 ? -4.790 7.049 -0.004 1.00 98.69 120 VAL A O 1
ATOM 851 N N . ARG A 1 121 ? -6.843 7.221 -0.905 1.00 98.25 121 ARG A N 1
ATOM 852 C CA . ARG A 1 121 ? -7.489 7.850 0.254 1.00 98.25 121 ARG A CA 1
ATOM 853 C C . ARG A 1 121 ? -8.738 7.070 0.648 1.00 98.25 121 ARG A C 1
ATOM 855 O O . ARG A 1 121 ? -9.598 6.829 -0.192 1.00 98.25 121 ARG A O 1
ATOM 862 N N . PHE A 1 122 ? -8.850 6.702 1.919 1.00 98.31 122 PHE A N 1
ATOM 863 C CA . PHE A 1 122 ? -9.963 5.915 2.455 1.00 98.31 122 PHE A CA 1
ATOM 864 C C . PHE A 1 122 ? -10.211 6.250 3.930 1.00 98.31 122 PHE A C 1
ATOM 866 O O . PHE A 1 122 ? -9.375 6.870 4.583 1.00 98.31 122 PHE A O 1
ATOM 873 N N . THR A 1 123 ? -11.357 5.841 4.472 1.00 98.06 123 THR A N 1
ATOM 874 C CA . THR A 1 123 ? -11.602 5.906 5.920 1.00 98.06 123 THR A CA 1
ATOM 875 C C . THR A 1 123 ? -11.129 4.604 6.548 1.00 98.06 123 THR A C 1
ATOM 877 O O . THR A 1 123 ? -11.750 3.560 6.348 1.00 98.06 123 THR A O 1
ATOM 880 N N . ALA A 1 124 ? -10.024 4.655 7.288 1.00 98.31 124 ALA A N 1
ATOM 881 C CA . ALA A 1 124 ? -9.549 3.510 8.043 1.00 98.31 124 ALA A CA 1
ATOM 882 C C . ALA A 1 124 ? -10.484 3.211 9.220 1.00 98.31 124 ALA A C 1
ATOM 884 O O . ALA A 1 124 ? -11.169 4.084 9.752 1.00 98.31 124 ALA A O 1
ATOM 885 N N . VAL A 1 125 ? -10.474 1.954 9.642 1.00 98.50 125 VAL A N 1
ATOM 886 C CA . VAL A 1 125 ? -11.205 1.434 10.799 1.00 98.50 125 VAL A CA 1
ATOM 887 C C . VAL A 1 125 ? -10.201 1.032 11.872 1.00 98.50 125 VAL A C 1
ATOM 889 O O . VAL A 1 125 ? -9.291 0.246 11.597 1.00 98.50 125 VAL A O 1
ATOM 892 N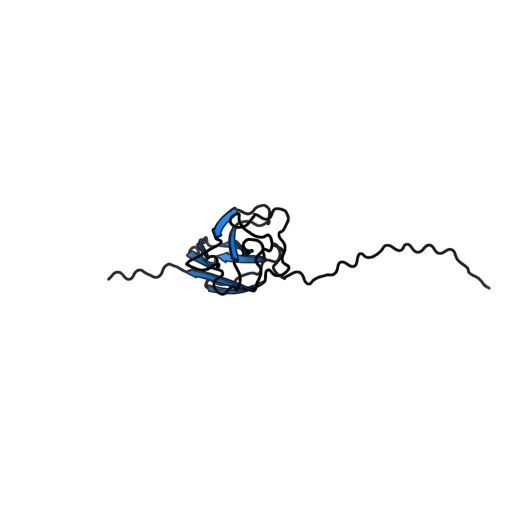 N . ALA A 1 126 ? -10.380 1.547 13.090 1.00 98.25 126 ALA A N 1
ATOM 893 C CA . ALA A 1 126 ? -9.535 1.236 14.240 1.00 98.25 126 ALA A CA 1
ATOM 894 C C . ALA A 1 126 ? -9.365 -0.282 14.439 1.00 98.25 126 ALA A C 1
ATOM 896 O O . ALA A 1 126 ? -10.319 -1.051 14.322 1.00 98.25 126 ALA A O 1
ATOM 897 N N . GLY A 1 127 ? -8.141 -0.714 14.735 1.00 98.38 127 GLY A N 1
ATOM 898 C CA . GLY A 1 127 ? -7.782 -2.118 14.942 1.00 98.38 127 GLY A CA 1
ATOM 899 C C . GLY A 1 127 ? -7.681 -2.958 13.666 1.00 98.38 127 GLY A C 1
ATOM 900 O O . GLY A 1 127 ? -7.279 -4.115 13.743 1.00 98.38 127 GLY A O 1
ATOM 901 N N . THR A 1 128 ? -8.004 -2.405 12.493 1.00 98.81 128 THR A N 1
ATOM 902 C CA . THR A 1 128 ? -7.869 -3.125 11.220 1.00 98.81 128 THR A CA 1
ATOM 903 C C . THR A 1 128 ? -6.438 -3.028 10.704 1.00 98.81 128 THR A C 1
ATOM 905 O O . THR A 1 128 ? -5.877 -1.932 10.621 1.00 98.81 128 THR A O 1
ATOM 908 N N . THR A 1 129 ? -5.860 -4.171 10.331 1.00 98.81 129 THR A N 1
ATOM 909 C CA . THR A 1 129 ? -4.588 -4.235 9.606 1.00 98.81 129 THR A CA 1
ATOM 910 C C . THR A 1 129 ? -4.832 -4.118 8.107 1.00 98.81 129 THR A C 1
ATOM 912 O O . THR A 1 129 ? -5.549 -4.925 7.515 1.00 98.81 129 THR A O 1
ATOM 915 N N . TYR A 1 130 ? -4.193 -3.128 7.500 1.00 98.88 130 TYR A N 1
ATOM 916 C CA . TYR A 1 130 ? -4.165 -2.897 6.066 1.00 98.88 130 TYR A CA 1
ATOM 917 C C . TYR A 1 130 ? -2.868 -3.452 5.481 1.00 98.88 130 TYR A C 1
ATOM 919 O O . TYR A 1 130 ? -1.79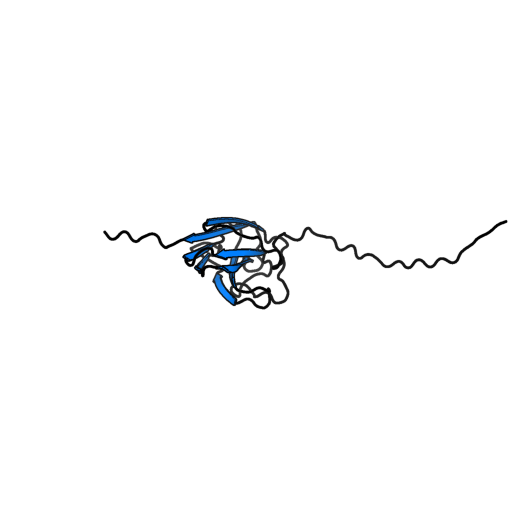3 -3.268 6.055 1.00 98.88 130 TYR A O 1
ATOM 927 N N . ARG A 1 131 ? -2.979 -4.125 4.336 1.00 98.88 131 ARG A N 1
ATOM 928 C CA . ARG A 1 131 ? -1.868 -4.591 3.499 1.00 98.88 131 ARG A CA 1
ATOM 929 C C . ARG A 1 131 ? -1.692 -3.597 2.363 1.00 98.88 131 ARG A C 1
ATOM 931 O O . ARG A 1 131 ? -2.666 -3.259 1.700 1.00 98.88 131 ARG A O 1
ATOM 938 N N . ILE A 1 132 ? -0.478 -3.118 2.161 1.00 98.94 132 ILE A N 1
ATOM 939 C CA . ILE A 1 132 ? -0.171 -2.047 1.218 1.00 98.94 132 ILE A CA 1
ATOM 940 C C . ILE A 1 132 ? 0.843 -2.607 0.230 1.00 98.94 132 ILE A C 1
ATOM 942 O O . ILE A 1 132 ? 1.955 -2.939 0.633 1.00 98.94 132 ILE A O 1
ATOM 946 N N . ALA A 1 133 ? 0.453 -2.730 -1.031 1.00 98.81 133 ALA A N 1
ATOM 947 C CA . ALA A 1 133 ? 1.336 -3.142 -2.111 1.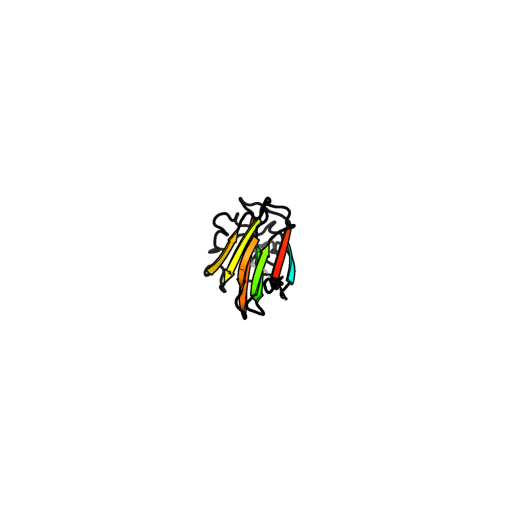00 98.81 133 ALA A CA 1
ATOM 948 C C . ALA A 1 133 ? 1.776 -1.920 -2.915 1.00 98.81 133 ALA A C 1
ATOM 950 O O . ALA A 1 133 ? 0.934 -1.097 -3.288 1.00 98.81 133 ALA A O 1
ATOM 951 N N . VAL A 1 134 ? 3.074 -1.835 -3.199 1.00 98.81 134 VAL A N 1
ATOM 952 C CA . VAL A 1 134 ? 3.629 -0.916 -4.196 1.00 98.81 134 VAL A CA 1
ATOM 953 C C . VAL A 1 134 ? 4.289 -1.746 -5.288 1.00 98.81 134 VAL A C 1
ATOM 955 O O . VAL A 1 134 ? 5.249 -2.465 -5.023 1.00 98.81 134 VAL A O 1
ATOM 958 N N . ASP A 1 135 ? 3.766 -1.630 -6.499 1.00 98.62 135 ASP A N 1
ATOM 959 C CA . ASP A 1 135 ? 4.282 -2.219 -7.737 1.00 98.62 135 ASP A CA 1
ATOM 960 C C . ASP A 1 135 ? 4.645 -1.076 -8.709 1.00 98.62 135 ASP A C 1
ATOM 962 O O . ASP A 1 135 ? 4.632 0.099 -8.328 1.00 98.62 135 ASP A O 1
ATOM 966 N N . GLY A 1 136 ? 4.982 -1.386 -9.958 1.00 98.31 136 GLY A N 1
ATOM 967 C CA . GLY A 1 136 ? 5.164 -0.395 -11.014 1.00 98.31 136 GLY A CA 1
ATOM 968 C C . GLY A 1 136 ? 4.313 -0.672 -12.244 1.00 98.31 136 GLY A C 1
ATOM 969 O O . GLY A 1 136 ? 4.093 -1.828 -12.615 1.00 98.31 136 GLY A O 1
ATOM 970 N N . PHE A 1 137 ? 3.861 0.391 -12.904 1.00 98.06 137 PHE A N 1
ATOM 971 C CA . PHE A 1 137 ? 3.136 0.286 -14.167 1.00 98.06 137 PHE A CA 1
ATOM 972 C C . PHE A 1 137 ? 4.041 -0.326 -15.241 1.00 98.06 137 PHE A C 1
ATOM 974 O O . PHE A 1 137 ? 5.223 0.006 -15.334 1.00 98.06 137 PHE A O 1
ATOM 981 N N . ALA A 1 138 ? 3.516 -1.249 -16.052 1.00 93.25 138 ALA A N 1
ATOM 982 C CA . ALA A 1 138 ? 4.250 -1.867 -17.166 1.00 93.25 138 ALA A CA 1
ATOM 983 C C . ALA A 1 138 ? 5.663 -2.393 -16.798 1.00 93.25 138 ALA A C 1
ATOM 985 O O . ALA A 1 138 ? 6.603 -2.306 -17.590 1.00 93.25 138 ALA A O 1
ATOM 986 N N . ALA A 1 139 ? 5.808 -2.958 -15.593 1.00 93.31 139 ALA A N 1
ATOM 987 C CA . ALA A 1 139 ? 7.062 -3.469 -15.024 1.00 93.31 139 ALA A CA 1
ATOM 988 C C . ALA A 1 139 ? 8.128 -2.401 -14.701 1.00 93.31 139 ALA A C 1
ATOM 990 O O . ALA A 1 139 ? 9.319 -2.730 -14.585 1.00 93.31 139 ALA A O 1
ATOM 991 N N . ALA A 1 140 ? 7.717 -1.141 -14.529 1.00 98.06 140 ALA A N 1
ATOM 992 C CA . ALA A 1 140 ? 8.557 -0.078 -13.996 1.00 98.06 140 ALA A CA 1
ATOM 993 C C . ALA A 1 140 ? 9.112 -0.453 -12.614 1.00 98.06 140 ALA A C 1
ATOM 995 O O . ALA A 1 140 ? 8.460 -1.106 -11.796 1.00 98.06 140 ALA A O 1
ATOM 996 N N . ARG A 1 141 ? 10.362 -0.062 -12.363 1.00 98.12 141 ARG A N 1
ATOM 997 C CA . ARG A 1 141 ? 11.065 -0.371 -11.118 1.00 98.12 141 ARG A CA 1
ATOM 998 C C . ARG A 1 141 ? 11.903 0.805 -10.658 1.00 98.12 141 ARG A C 1
ATOM 1000 O O . ARG A 1 141 ? 12.430 1.548 -11.485 1.00 98.12 141 ARG A O 1
ATOM 1007 N N . GLY A 1 142 ? 12.085 0.924 -9.352 1.00 97.81 142 GLY A N 1
ATOM 1008 C CA . GLY A 1 142 ? 12.897 1.984 -8.783 1.00 97.81 142 GLY A CA 1
ATOM 1009 C C . GLY A 1 142 ? 12.929 1.992 -7.264 1.00 97.81 142 GLY A C 1
ATOM 1010 O O . GLY A 1 142 ? 12.705 0.980 -6.594 1.00 97.81 142 GLY A O 1
ATOM 1011 N N . ASN A 1 143 ? 13.260 3.162 -6.733 1.00 98.44 143 ASN A N 1
ATOM 1012 C CA . ASN A 1 143 ? 13.241 3.464 -5.314 1.00 98.44 143 ASN A CA 1
ATOM 1013 C C . ASN A 1 143 ? 11.844 3.944 -4.935 1.00 98.44 143 ASN A C 1
ATOM 1015 O O . ASN A 1 143 ? 11.276 4.817 -5.594 1.00 98.44 143 ASN A O 1
ATOM 1019 N N . ILE A 1 144 ? 11.327 3.384 -3.849 1.00 98.69 144 ILE A N 1
ATOM 1020 C CA . ILE A 1 144 ? 10.008 3.678 -3.308 1.00 98.69 144 ILE A CA 1
ATOM 1021 C C . ILE A 1 144 ? 10.170 4.623 -2.125 1.00 98.69 144 ILE A C 1
ATOM 1023 O O . ILE A 1 144 ? 10.957 4.360 -1.210 1.00 98.69 144 ILE A O 1
ATOM 1027 N N . VAL A 1 145 ? 9.378 5.689 -2.131 1.00 98.69 145 VAL A N 1
ATOM 1028 C CA . VAL A 1 145 ? 9.035 6.480 -0.950 1.00 98.69 145 VAL A CA 1
ATOM 1029 C C . VAL A 1 145 ? 7.554 6.248 -0.704 1.00 98.69 145 VAL A C 1
ATOM 1031 O O . VAL A 1 145 ? 6.754 6.537 -1.583 1.00 98.69 145 VAL A O 1
ATOM 1034 N N . LEU A 1 146 ? 7.196 5.700 0.455 1.00 98.81 146 LEU A N 1
ATOM 1035 C CA . LEU A 1 146 ? 5.815 5.447 0.857 1.00 98.81 146 LEU A CA 1
ATOM 1036 C C . LEU A 1 146 ? 5.467 6.365 2.026 1.00 98.81 146 LEU A C 1
ATOM 1038 O O . LEU A 1 146 ? 6.069 6.265 3.099 1.00 98.81 146 LEU A O 1
ATOM 1042 N N . ASN A 1 147 ? 4.486 7.236 1.824 1.00 98.75 147 ASN A N 1
ATOM 1043 C CA . ASN A 1 147 ? 4.004 8.170 2.829 1.00 98.75 147 ASN A CA 1
ATOM 1044 C C . ASN A 1 147 ? 2.634 7.714 3.326 1.00 98.75 147 ASN A C 1
ATOM 1046 O O . ASN A 1 147 ? 1.759 7.372 2.534 1.00 98.75 147 ASN A O 1
ATOM 1050 N N . LEU A 1 148 ? 2.439 7.726 4.642 1.00 98.75 148 LEU A N 1
ATOM 1051 C CA . LEU A 1 148 ? 1.156 7.455 5.278 1.00 98.75 148 LEU A CA 1
ATOM 1052 C C . LEU A 1 148 ? 0.797 8.621 6.190 1.00 98.75 148 LEU A C 1
ATOM 1054 O O . LEU A 1 148 ? 1.577 8.986 7.070 1.00 98.75 148 LEU A O 1
ATOM 1058 N N . LEU A 1 149 ? -0.415 9.147 6.018 1.00 98.38 149 LEU A N 1
ATOM 1059 C CA . LEU A 1 149 ? -1.037 10.112 6.916 1.00 98.38 149 LEU A CA 1
ATOM 1060 C C . LEU A 1 149 ? -2.466 9.673 7.242 1.00 98.38 149 LEU A C 1
ATOM 1062 O O . LEU A 1 149 ? -3.330 9.622 6.372 1.00 98.38 149 LEU A O 1
ATOM 1066 N N . SER A 1 150 ? -2.719 9.397 8.513 1.00 97.62 150 SER A N 1
ATOM 1067 C CA . SER A 1 150 ? -4.014 9.057 9.086 1.00 97.62 150 SER A CA 1
ATOM 1068 C C . SER A 1 150 ? -4.378 10.106 10.127 1.00 97.62 150 SER A C 1
ATOM 1070 O O . SER A 1 150 ? -3.837 10.125 11.230 1.00 97.62 150 SER A O 1
ATOM 1072 N N . ALA A 1 151 ? -5.249 11.034 9.758 1.00 94.38 151 ALA A N 1
ATOM 1073 C CA . ALA A 1 151 ? -5.603 12.171 10.595 1.00 94.38 151 ALA A CA 1
ATOM 1074 C C . ALA A 1 151 ? -7.065 12.550 10.366 1.00 94.38 151 ALA A C 1
ATOM 1076 O O . ALA A 1 151 ? -7.625 12.303 9.294 1.00 94.38 151 ALA A O 1
ATOM 1077 N N . ASP A 1 152 ? -7.678 13.182 11.363 1.00 85.56 152 ASP A N 1
ATOM 1078 C CA . ASP A 1 152 ? -8.950 13.853 11.132 1.00 85.56 152 ASP A CA 1
ATOM 1079 C C . ASP A 1 152 ? -8.769 14.945 10.066 1.00 85.56 152 ASP A C 1
ATOM 1081 O O . ASP A 1 152 ? -7.710 15.588 10.009 1.00 85.56 152 ASP A O 1
ATOM 1085 N N . PRO A 1 153 ? -9.774 15.181 9.202 1.00 70.25 153 PRO A N 1
ATOM 1086 C CA . PRO A 1 153 ? -9.763 16.365 8.360 1.00 70.25 153 PRO A CA 1
ATOM 1087 C C . PRO A 1 153 ? -9.585 17.597 9.252 1.00 70.25 153 PRO A C 1
ATOM 1089 O O . PRO A 1 153 ? -10.198 17.685 10.318 1.00 70.25 153 PRO A O 1
ATOM 1092 N N . ALA A 1 154 ? -8.724 18.528 8.827 1.00 64.44 154 ALA A N 1
ATOM 1093 C CA . ALA A 1 154 ? -8.492 19.763 9.567 1.00 64.44 154 ALA A CA 1
ATOM 1094 C C . ALA A 1 154 ? -9.844 20.390 9.957 1.00 64.44 154 ALA A C 1
ATOM 1096 O O . ALA A 1 154 ? -10.745 20.418 9.107 1.00 64.44 154 ALA A O 1
ATOM 1097 N N . PRO A 1 155 ? -10.015 20.876 11.203 1.00 59.12 155 PRO A N 1
ATOM 1098 C CA . PRO A 1 155 ? -11.250 21.531 11.596 1.00 59.12 155 PRO A CA 1
ATOM 1099 C C . PRO A 1 155 ? -11.553 22.643 10.595 1.00 59.12 155 PRO A C 1
ATOM 1101 O O . PRO A 1 155 ? -10.730 23.537 10.391 1.00 59.12 155 PRO A O 1
ATOM 1104 N N . VAL A 1 156 ? -12.720 22.591 9.953 1.00 68.31 156 VAL A N 1
ATOM 1105 C CA . VAL A 1 156 ? -13.230 23.750 9.222 1.00 68.31 156 VAL A CA 1
ATOM 1106 C C . VAL A 1 156 ? -13.477 24.839 10.258 1.00 68.31 156 VAL A C 1
ATOM 1108 O O . VAL A 1 156 ? -14.411 24.749 11.051 1.00 68.31 156 VAL A O 1
ATOM 1111 N N . LEU A 1 157 ? -12.600 25.843 10.301 1.00 66.88 157 LEU A N 1
ATOM 1112 C CA . LEU A 1 157 ? -12.852 27.040 11.090 1.00 66.88 157 LEU A CA 1
ATOM 1113 C C . LEU A 1 157 ? -14.077 27.718 10.471 1.00 66.88 157 LEU A C 1
ATOM 1115 O O . LEU A 1 157 ? -14.003 28.226 9.354 1.00 66.88 157 LEU A O 1
ATOM 1119 N N . SER A 1 158 ? -15.217 27.677 11.160 1.00 66.75 158 SER A N 1
ATOM 1120 C CA . SER A 1 158 ? -16.365 28.500 10.789 1.00 66.75 158 SER A CA 1
ATOM 1121 C C . SER A 1 158 ? -15.966 29.964 10.977 1.00 66.75 158 SER A C 1
ATOM 1123 O O . SER A 1 158 ? -15.684 30.370 12.107 1.00 66.75 158 SER A O 1
ATOM 1125 N N . SER A 1 159 ? -15.888 30.711 9.875 1.00 68.50 159 SER A N 1
ATOM 1126 C CA . SER A 1 159 ? -15.742 32.173 9.865 1.00 68.50 159 SER A CA 1
ATOM 1127 C C . SER A 1 159 ? -16.955 32.865 10.467 1.00 68.50 159 SER A C 1
ATOM 1129 O O . SER A 1 159 ? -18.072 32.408 10.127 1.00 68.50 159 SER A O 1
#

pLDDT: mean 88.54, std 18.81, range [37.53, 98.94]